Protein AF-A0AAV4EPA2-F1 (afdb_monomer)

Solvent-accessible surface area (backbone atoms only — not comparable to full-atom values): 10113 Å² total; per-residue (Å²): 108,71,68,59,55,58,37,58,16,30,78,87,38,92,60,27,58,61,46,73,61,49,75,61,70,67,67,38,72,78,42,98,56,83,66,56,68,36,67,66,48,47,59,61,39,53,75,66,73,48,62,83,85,72,51,56,73,74,56,75,78,71,67,57,85,70,74,82,49,101,74,83,87,85,62,76,75,69,78,52,52,80,89,82,47,59,69,67,57,57,52,50,57,51,50,53,52,47,61,76,43,64,89,38,29,43,31,42,24,33,51,87,40,39,30,41,36,42,54,85,64,76,89,60,70,49,75,50,71,64,76,90,87,59,54,58,73,54,24,40,54,49,25,54,53,47,51,54,50,49,32,59,74,71,68,55,87,55,68,48,80,46,78,56,132

Structure (mmCIF, N/CA/C/O backbone):
data_AF-A0AAV4EPA2-F1
#
_entry.id   AF-A0AAV4EPA2-F1
#
loop_
_atom_site.group_PDB
_atom_site.id
_atom_site.type_symbol
_atom_site.label_atom_id
_atom_site.label_alt_id
_atom_site.label_comp_id
_atom_site.label_asym_id
_atom_site.label_entity_id
_atom_site.label_seq_id
_atom_site.pdbx_PDB_ins_code
_atom_site.Cartn_x
_atom_site.Cartn_y
_atom_site.Cartn_z
_atom_site.occupancy
_atom_site.B_iso_or_equiv
_atom_site.auth_seq_id
_atom_site.auth_comp_id
_atom_site.auth_asym_id
_atom_site.auth_atom_id
_atom_site.pdbx_PDB_model_num
ATOM 1 N N . MET A 1 1 ? 22.836 -3.496 -19.015 1.00 66.44 1 MET A N 1
ATOM 2 C CA . MET A 1 1 ? 23.025 -4.920 -19.360 1.00 66.44 1 MET A CA 1
ATOM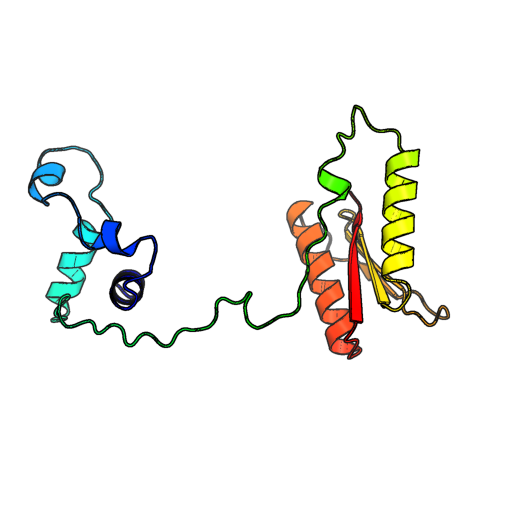 3 C C . MET A 1 1 ? 22.024 -5.846 -18.653 1.00 66.44 1 MET A C 1
ATOM 5 O O . MET A 1 1 ? 21.149 -6.354 -19.337 1.00 66.44 1 MET A O 1
ATOM 9 N N . ASN A 1 2 ? 22.038 -5.983 -17.316 1.00 78.56 2 ASN A N 1
ATOM 10 C CA . ASN A 1 2 ? 21.140 -6.900 -16.567 1.00 78.56 2 ASN A CA 1
ATOM 11 C C . ASN A 1 2 ? 19.644 -6.762 -16.895 1.00 78.56 2 ASN A C 1
ATOM 13 O O . ASN A 1 2 ? 18.937 -7.755 -17.021 1.00 78.56 2 ASN A O 1
ATOM 17 N N . TYR A 1 3 ? 19.159 -5.533 -17.078 1.00 83.50 3 TYR A N 1
ATOM 18 C CA . TYR A 1 3 ? 17.757 -5.289 -17.423 1.00 83.50 3 TYR A CA 1
ATOM 19 C C . TYR A 1 3 ? 17.374 -5.807 -18.821 1.00 83.50 3 TYR A C 1
ATOM 21 O O . TYR A 1 3 ? 16.278 -6.323 -19.005 1.00 83.50 3 TYR A O 1
ATOM 29 N N . TYR A 1 4 ? 18.291 -5.715 -19.794 1.00 84.25 4 TYR A N 1
ATOM 30 C CA . TYR A 1 4 ? 18.088 -6.244 -21.147 1.00 84.25 4 TYR A CA 1
ATOM 31 C C . TYR A 1 4 ? 17.964 -7.770 -21.114 1.00 84.25 4 TYR A C 1
ATOM 33 O O . TYR A 1 4 ? 17.005 -8.314 -21.655 1.00 84.25 4 TYR A O 1
ATOM 41 N N . LEU A 1 5 ? 18.893 -8.436 -20.418 1.00 84.00 5 LEU A N 1
ATOM 42 C CA . LEU A 1 5 ? 18.893 -9.890 -20.248 1.00 84.00 5 LEU A CA 1
ATOM 43 C C . LEU A 1 5 ? 17.612 -10.367 -19.554 1.00 84.00 5 LEU A C 1
ATOM 45 O O . LEU A 1 5 ? 16.963 -11.279 -20.046 1.00 84.00 5 LEU A O 1
ATOM 49 N N . LYS A 1 6 ? 17.190 -9.678 -18.485 1.00 83.38 6 LYS A N 1
ATOM 50 C CA . LYS A 1 6 ? 15.970 -10.002 -17.731 1.00 83.38 6 LYS A CA 1
ATOM 51 C C . LYS A 1 6 ? 14.684 -9.871 -18.550 1.00 83.38 6 LYS A C 1
ATOM 53 O O . LYS A 1 6 ? 13.753 -10.643 -18.354 1.00 83.38 6 LYS A O 1
ATOM 58 N N . ILE A 1 7 ? 14.591 -8.872 -19.430 1.00 83.38 7 ILE A N 1
ATOM 59 C CA . ILE A 1 7 ? 13.431 -8.757 -20.325 1.00 83.38 7 ILE A CA 1
ATOM 60 C C . ILE A 1 7 ? 13.480 -9.857 -21.386 1.00 83.38 7 ILE A C 1
ATOM 62 O O . ILE A 1 7 ? 12.446 -10.441 -21.682 1.00 83.38 7 ILE A O 1
ATOM 66 N N . LYS A 1 8 ? 14.661 -10.157 -21.940 1.00 81.56 8 LYS A N 1
ATOM 67 C CA . LYS A 1 8 ? 14.839 -11.199 -22.961 1.00 81.56 8 LYS A CA 1
ATOM 68 C C . LYS A 1 8 ? 14.612 -12.622 -22.453 1.00 81.56 8 LYS A C 1
ATOM 70 O O . LYS A 1 8 ? 14.191 -13.447 -23.247 1.00 81.56 8 LYS A O 1
ATOM 75 N N . SER A 1 9 ? 14.826 -12.881 -21.169 1.00 80.94 9 SER A N 1
ATOM 76 C CA . SER A 1 9 ? 14.551 -14.172 -20.528 1.00 80.94 9 SER A CA 1
ATOM 77 C C . SER A 1 9 ? 13.079 -14.371 -20.134 1.00 80.94 9 SER A C 1
ATOM 79 O O . SER A 1 9 ? 12.773 -15.311 -19.404 1.00 80.94 9 SER A O 1
ATOM 81 N N . VAL A 1 10 ? 12.190 -13.429 -20.483 1.00 83.12 10 VAL A N 1
ATOM 82 C CA . VAL A 1 10 ? 10.753 -13.488 -20.177 1.00 83.12 10 VAL A CA 1
ATOM 83 C C . VAL A 1 10 ? 9.950 -13.066 -21.409 1.00 83.12 10 VAL A C 1
ATOM 85 O O . VAL A 1 10 ? 9.616 -11.889 -21.570 1.00 83.12 10 VAL A O 1
ATOM 88 N N . SER A 1 11 ? 9.587 -14.021 -22.265 1.00 77.75 11 SER A N 1
ATOM 89 C CA . SER A 1 11 ? 8.790 -13.780 -23.483 1.00 77.75 11 SER A CA 1
ATOM 90 C C . SER A 1 11 ? 7.455 -13.055 -23.252 1.00 77.75 11 SER A C 1
ATOM 92 O O . SER A 1 11 ? 7.051 -12.234 -24.073 1.00 77.75 11 SER A O 1
ATOM 94 N N . ASN A 1 12 ? 6.793 -13.276 -22.109 1.00 78.31 12 ASN A N 1
ATOM 95 C CA . ASN A 1 12 ? 5.545 -12.590 -21.733 1.00 78.31 12 ASN A CA 1
ATOM 96 C C . ASN A 1 12 ? 5.759 -11.189 -21.115 1.00 78.31 12 ASN A C 1
ATOM 98 O O . ASN A 1 12 ? 4.831 -10.577 -20.584 1.00 78.31 12 ASN A O 1
ATOM 102 N N . ASN A 1 13 ? 6.984 -10.660 -21.108 1.00 79.31 13 ASN A N 1
ATOM 103 C CA . ASN A 1 13 ? 7.216 -9.308 -20.618 1.00 79.31 13 ASN A CA 1
ATOM 104 C C . ASN A 1 13 ? 6.572 -8.289 -21.585 1.00 79.31 13 ASN A C 1
ATOM 106 O O . ASN A 1 13 ? 6.861 -8.337 -22.782 1.00 79.31 13 ASN A O 1
ATOM 110 N N . PRO A 1 14 ? 5.778 -7.310 -21.108 1.00 80.81 14 PRO A N 1
ATOM 111 C CA . PRO A 1 14 ? 5.169 -6.291 -21.972 1.00 80.81 14 PRO A CA 1
ATOM 112 C C . PRO A 1 14 ? 6.177 -5.508 -22.830 1.00 80.81 14 PRO A C 1
ATOM 114 O O . PRO A 1 14 ? 5.841 -5.012 -23.902 1.00 80.81 14 PRO A O 1
ATOM 117 N N . CYS A 1 15 ? 7.429 -5.412 -22.377 1.00 79.56 15 CYS A N 1
ATOM 118 C CA . CYS A 1 15 ? 8.521 -4.733 -23.068 1.00 79.56 15 CYS A CA 1
ATOM 119 C C . CYS A 1 15 ? 9.374 -5.670 -23.946 1.00 79.56 15 CYS A C 1
ATOM 121 O O . CYS A 1 15 ? 10.336 -5.199 -24.559 1.00 79.56 15 CYS A O 1
ATOM 123 N N . TYR A 1 16 ? 9.056 -6.971 -24.027 1.00 82.44 16 TYR A N 1
ATOM 124 C CA . TYR A 1 16 ? 9.822 -7.961 -24.796 1.00 82.44 16 TYR A CA 1
ATOM 125 C C . TYR A 1 16 ? 9.930 -7.571 -26.273 1.00 82.44 16 TYR A C 1
ATOM 127 O O . TYR A 1 16 ? 11.027 -7.513 -26.839 1.00 82.44 16 TYR A O 1
ATOM 135 N N . ASN A 1 17 ? 8.796 -7.229 -26.888 1.00 78.19 17 ASN A N 1
ATOM 136 C CA . ASN A 1 17 ? 8.737 -6.838 -28.295 1.00 78.19 17 ASN A CA 1
ATOM 137 C C . ASN A 1 17 ? 9.454 -5.514 -28.555 1.00 78.19 17 ASN A C 1
ATOM 139 O O . ASN A 1 17 ? 10.115 -5.376 -29.574 1.00 78.19 17 ASN A O 1
ATOM 143 N N . THR A 1 18 ? 9.420 -4.572 -27.614 1.00 74.69 18 THR A N 1
ATOM 144 C CA . THR A 1 18 ? 10.090 -3.269 -27.747 1.00 74.69 18 THR A CA 1
ATOM 145 C C . THR A 1 18 ? 11.613 -3.396 -27.833 1.00 74.69 18 THR A C 1
ATOM 147 O O . THR A 1 18 ? 12.276 -2.590 -28.481 1.00 74.69 18 THR A O 1
ATOM 150 N N . ILE A 1 19 ? 12.185 -4.408 -27.176 1.00 78.50 19 ILE A N 1
ATOM 151 C CA . ILE A 1 19 ? 13.627 -4.683 -27.210 1.00 78.50 19 ILE A CA 1
ATOM 152 C C . ILE A 1 19 ? 13.991 -5.614 -28.373 1.00 78.50 19 ILE A C 1
ATOM 154 O O . ILE A 1 19 ? 15.073 -5.489 -28.946 1.00 78.50 19 ILE A O 1
ATOM 158 N N . SER A 1 20 ? 13.098 -6.542 -28.722 1.00 70.75 20 SER A N 1
ATOM 159 C CA . SER A 1 20 ? 13.298 -7.521 -29.799 1.00 70.75 20 SER A CA 1
ATOM 160 C C . SER A 1 20 ? 13.099 -6.929 -31.193 1.00 70.75 20 SER A C 1
ATOM 162 O O . SER A 1 20 ? 13.802 -7.305 -32.124 1.00 70.75 20 SER A O 1
ATOM 164 N N . TYR A 1 21 ? 12.169 -5.987 -31.318 1.00 66.56 21 TYR A N 1
ATOM 165 C CA . TYR A 1 21 ? 11.799 -5.290 -32.542 1.00 66.56 21 TYR A CA 1
ATOM 166 C C . TYR A 1 21 ? 12.229 -3.826 -32.431 1.00 66.56 21 TYR A C 1
ATOM 168 O O . TYR A 1 21 ? 11.420 -2.899 -32.417 1.00 66.56 21 TYR A O 1
ATOM 176 N N . ALA A 1 22 ? 13.532 -3.600 -32.274 1.00 62.97 22 ALA A N 1
ATOM 177 C CA . ALA A 1 22 ? 14.060 -2.253 -32.411 1.00 62.97 22 ALA A CA 1
ATOM 178 C C . ALA A 1 22 ? 14.108 -1.897 -33.912 1.00 62.97 22 ALA A C 1
ATOM 180 O O . ALA A 1 22 ? 14.616 -2.706 -34.695 1.00 62.97 22 ALA A O 1
ATOM 181 N N . PRO A 1 23 ? 13.621 -0.713 -34.337 1.00 61.72 23 PRO A N 1
ATOM 182 C CA . PRO A 1 23 ? 13.814 -0.237 -35.704 1.00 61.72 23 PRO A CA 1
ATOM 183 C C . PRO A 1 23 ? 15.301 -0.256 -36.061 1.00 61.72 23 PRO A C 1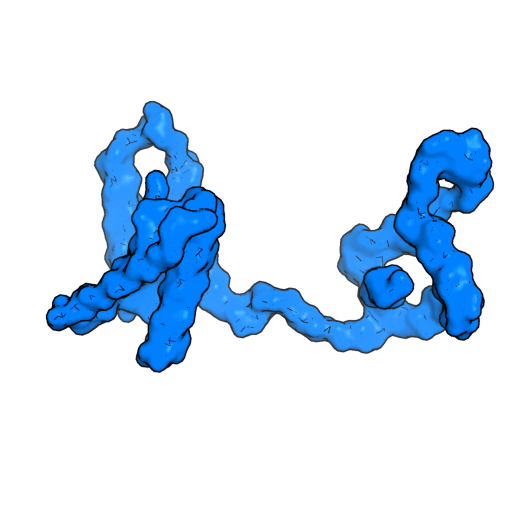
ATOM 185 O O . PRO A 1 23 ? 16.155 -0.107 -35.177 1.00 61.72 23 PRO A O 1
ATOM 188 N N . SER A 1 24 ? 15.612 -0.455 -37.346 1.00 62.72 24 SER A N 1
ATOM 189 C CA . SER A 1 24 ? 16.995 -0.619 -37.793 1.00 62.72 24 SER A CA 1
ATOM 190 C C . SER A 1 24 ? 17.867 0.519 -37.259 1.00 62.72 24 SER A C 1
ATOM 192 O O . SER A 1 24 ? 17.487 1.692 -37.266 1.00 62.72 24 SER A O 1
ATOM 194 N N . ARG A 1 25 ? 19.058 0.164 -36.762 1.00 64.06 25 ARG A N 1
ATOM 195 C CA . ARG A 1 25 ? 20.043 1.113 -36.211 1.00 64.06 25 ARG A CA 1
ATOM 196 C C . ARG A 1 25 ? 20.316 2.275 -37.176 1.00 64.06 25 ARG A C 1
ATOM 198 O O . ARG A 1 25 ? 20.590 3.389 -36.745 1.00 64.06 25 ARG A O 1
ATOM 205 N N . GLU A 1 26 ? 20.172 2.008 -38.468 1.00 67.75 26 GLU A N 1
ATOM 206 C CA . GLU A 1 26 ? 20.294 2.946 -39.579 1.00 67.75 26 GLU A CA 1
ATOM 207 C C . GLU A 1 26 ? 19.265 4.087 -39.551 1.00 67.75 26 GLU A C 1
ATOM 209 O O . GLU A 1 26 ? 19.618 5.218 -39.881 1.00 67.75 26 GLU A O 1
ATOM 214 N N . LEU A 1 27 ? 18.025 3.830 -39.114 1.00 70.25 27 LEU A N 1
ATOM 215 C CA . LEU A 1 27 ? 16.979 4.858 -39.014 1.00 70.25 27 LEU A CA 1
ATOM 216 C C . LEU A 1 27 ? 17.332 5.914 -37.965 1.00 70.25 27 LEU A C 1
ATOM 218 O O . LEU A 1 27 ? 17.143 7.106 -38.193 1.00 70.25 27 LEU A O 1
ATOM 222 N N . PHE A 1 28 ? 17.902 5.482 -36.840 1.00 73.81 28 PHE A N 1
ATOM 223 C CA . PHE A 1 28 ? 18.320 6.391 -35.774 1.00 73.81 28 PHE A CA 1
ATOM 224 C C . PHE A 1 28 ? 19.706 6.992 -36.004 1.00 73.81 28 PHE A C 1
ATOM 226 O O . PHE A 1 28 ? 19.973 8.072 -35.495 1.00 73.81 28 PHE A O 1
ATOM 233 N N . ALA A 1 29 ? 20.564 6.362 -36.813 1.00 68.88 29 ALA A N 1
ATOM 234 C CA . ALA A 1 29 ? 21.873 6.913 -37.169 1.00 68.88 29 ALA A CA 1
ATOM 235 C C . ALA A 1 29 ? 21.781 8.221 -37.978 1.00 68.88 29 ALA A C 1
ATOM 237 O O . ALA A 1 29 ? 22.720 9.010 -37.978 1.00 68.88 29 ALA A O 1
ATOM 238 N N . ARG A 1 30 ? 20.657 8.446 -38.673 1.00 69.31 30 ARG A N 1
ATOM 239 C CA . ARG A 1 30 ? 20.410 9.631 -39.513 1.00 69.31 30 ARG A CA 1
ATOM 240 C C . ARG A 1 30 ? 19.544 10.695 -38.838 1.00 69.31 30 ARG A C 1
ATOM 242 O O . ARG A 1 30 ? 19.269 11.725 -39.444 1.00 69.31 30 ARG A O 1
ATOM 249 N N . SER A 1 31 ? 19.085 10.442 -37.614 1.00 70.88 31 SER A N 1
ATOM 250 C CA . SER A 1 31 ? 18.192 11.338 -36.882 1.00 70.88 31 SER A CA 1
ATOM 251 C C . SER A 1 31 ? 18.884 11.869 -35.631 1.00 70.88 31 SER A C 1
ATOM 253 O O . SER A 1 31 ? 19.634 11.142 -34.990 1.00 70.88 31 SER A O 1
ATOM 255 N N . ASN A 1 32 ? 18.542 13.083 -35.205 1.00 76.25 32 ASN A N 1
ATOM 256 C CA . ASN A 1 32 ? 18.939 13.589 -33.885 1.00 76.25 32 ASN A CA 1
ATOM 257 C C . ASN A 1 32 ? 18.153 12.927 -32.729 1.00 76.25 32 ASN A C 1
ATOM 259 O O . ASN A 1 32 ? 18.255 13.365 -31.584 1.00 76.25 32 ASN A O 1
ATOM 263 N N . ALA A 1 33 ? 17.329 11.908 -33.006 1.00 77.62 33 ALA A N 1
ATOM 264 C CA . ALA A 1 33 ? 16.541 11.217 -31.997 1.00 77.62 33 ALA A CA 1
ATOM 265 C C . ALA A 1 33 ? 17.383 10.176 -31.252 1.00 77.62 33 ALA A C 1
ATOM 267 O O . ALA A 1 33 ? 18.185 9.445 -31.836 1.00 77.62 33 ALA A O 1
ATOM 268 N N . VAL A 1 34 ? 17.160 10.080 -29.942 1.00 79.44 34 VAL A N 1
ATOM 269 C CA . VAL A 1 34 ? 17.841 9.104 -29.089 1.00 79.44 34 VAL A CA 1
ATOM 270 C C . VAL A 1 34 ? 17.425 7.686 -29.504 1.00 79.44 34 VAL A C 1
ATOM 272 O O . VAL A 1 34 ? 16.227 7.389 -29.502 1.00 79.44 34 VAL A O 1
ATOM 275 N N . PRO A 1 35 ? 18.377 6.781 -29.813 1.00 79.94 35 PRO A N 1
ATOM 276 C CA . PRO A 1 35 ? 18.032 5.425 -30.203 1.00 79.94 35 PRO A CA 1
ATOM 277 C C . PRO A 1 35 ? 17.320 4.654 -29.075 1.00 79.94 35 PRO A C 1
ATOM 279 O O . PRO A 1 35 ? 17.611 4.863 -27.885 1.00 79.94 35 PRO A O 1
ATOM 282 N N . PRO A 1 36 ? 16.439 3.702 -29.426 1.00 83.12 36 PRO A N 1
ATOM 283 C CA . PRO A 1 36 ? 15.755 2.845 -28.469 1.00 83.12 36 PRO A CA 1
ATOM 284 C C . PRO A 1 36 ? 16.726 2.103 -27.552 1.00 83.12 36 PRO A C 1
ATOM 286 O O . PRO A 1 36 ? 17.867 1.805 -27.914 1.00 83.12 36 PRO A O 1
ATOM 289 N N . PHE A 1 37 ? 16.253 1.767 -26.351 1.00 84.88 37 PHE A N 1
ATOM 290 C CA . PHE A 1 37 ? 17.048 1.073 -25.336 1.00 84.88 37 PHE A CA 1
ATOM 291 C C . PHE A 1 37 ? 17.704 -0.213 -25.870 1.00 84.88 37 PHE A C 1
ATOM 293 O O . PHE A 1 37 ? 18.906 -0.398 -25.690 1.00 84.88 37 PHE A O 1
ATOM 300 N N . GLY A 1 38 ? 16.952 -1.049 -26.599 1.00 82.69 38 GLY A N 1
ATOM 301 C CA . GLY A 1 38 ? 17.479 -2.281 -27.196 1.00 82.69 38 GLY A CA 1
ATOM 302 C C . GLY A 1 38 ? 18.661 -2.033 -28.139 1.00 82.69 38 GLY A C 1
ATOM 303 O O . GLY A 1 38 ? 19.681 -2.705 -28.027 1.00 82.69 38 GLY A O 1
ATOM 304 N N . THR A 1 39 ? 18.574 -1.011 -28.997 1.00 82.31 39 THR A N 1
ATOM 305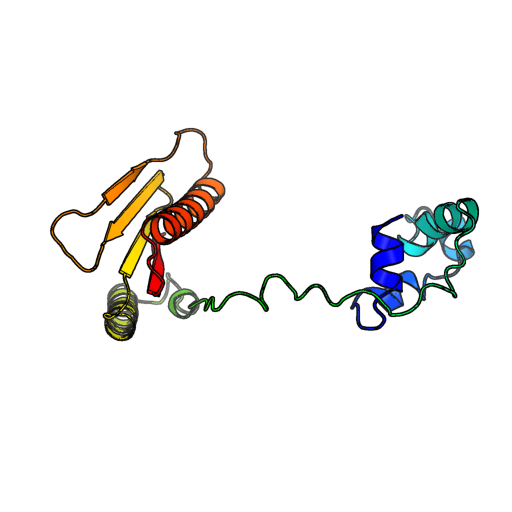 C CA . THR A 1 39 ? 19.640 -0.627 -29.938 1.00 82.31 39 THR A CA 1
ATOM 306 C C . THR A 1 39 ? 20.898 -0.134 -29.226 1.00 82.31 39 THR A C 1
ATOM 308 O O . THR A 1 39 ? 22.003 -0.380 -29.703 1.00 82.31 39 THR A O 1
ATOM 311 N N . ARG A 1 40 ? 20.744 0.564 -28.093 1.00 84.94 40 ARG A N 1
ATOM 312 C CA . ARG A 1 40 ? 21.873 1.091 -27.311 1.00 84.94 40 ARG A CA 1
ATOM 313 C C . ARG A 1 40 ? 22.594 0.015 -26.510 1.00 84.94 40 ARG A C 1
ATOM 315 O O . ARG A 1 40 ? 23.802 0.102 -26.374 1.00 84.94 40 ARG A O 1
ATOM 322 N N . THR A 1 41 ? 21.872 -0.973 -25.983 1.00 85.38 41 THR A N 1
ATOM 323 C CA . THR A 1 41 ? 22.449 -2.020 -25.120 1.00 85.38 41 THR A CA 1
ATOM 324 C C . THR A 1 41 ? 22.952 -3.237 -25.898 1.00 85.38 41 THR A C 1
ATOM 326 O O . THR A 1 41 ? 23.802 -3.961 -25.395 1.00 85.38 41 THR A O 1
ATOM 329 N N . LEU A 1 42 ? 22.474 -3.467 -27.126 1.00 82.94 42 LEU A N 1
ATOM 330 C CA . LEU A 1 42 ? 22.908 -4.601 -27.948 1.00 82.94 42 LEU A CA 1
ATOM 331 C C . LEU A 1 42 ? 24.434 -4.655 -28.189 1.00 82.94 42 LEU A C 1
ATOM 333 O O . LEU A 1 42 ? 24.986 -5.743 -28.053 1.00 82.94 42 LEU A O 1
ATOM 337 N N . PRO A 1 43 ? 25.144 -3.546 -28.489 1.00 84.88 43 PRO A N 1
ATOM 338 C CA . PRO A 1 43 ? 26.600 -3.572 -28.632 1.00 84.88 43 PRO A CA 1
ATOM 339 C C . PRO A 1 43 ? 27.312 -4.051 -27.367 1.00 84.88 43 PRO A C 1
ATOM 341 O O . PRO A 1 43 ? 28.223 -4.859 -27.465 1.00 84.88 43 PRO A O 1
ATOM 344 N N . ASP A 1 44 ? 26.866 -3.615 -26.187 1.00 86.75 44 ASP A N 1
ATOM 345 C CA . ASP A 1 44 ? 27.462 -4.030 -24.911 1.00 86.75 44 ASP A CA 1
ATOM 346 C C . ASP A 1 44 ? 27.257 -5.529 -24.646 1.00 86.75 44 ASP A C 1
ATOM 348 O O . ASP A 1 44 ? 28.133 -6.186 -24.097 1.00 86.75 44 ASP A O 1
ATOM 352 N N . ILE A 1 45 ? 26.108 -6.077 -25.061 1.00 84.81 45 ILE A N 1
ATOM 353 C CA . ILE A 1 45 ? 25.787 -7.509 -24.950 1.00 84.81 45 ILE A CA 1
ATOM 354 C C . ILE A 1 45 ? 26.682 -8.336 -25.880 1.00 84.81 45 ILE A C 1
ATOM 356 O O . ILE A 1 45 ? 27.244 -9.339 -25.451 1.00 84.81 45 ILE A O 1
ATOM 360 N N . LEU A 1 46 ? 26.854 -7.885 -27.127 1.00 83.69 46 LEU A N 1
ATOM 361 C CA . LEU A 1 46 ? 27.729 -8.538 -28.104 1.00 83.69 46 LEU A CA 1
ATOM 362 C C . LEU A 1 46 ? 29.208 -8.439 -27.702 1.00 83.69 46 LEU A C 1
ATOM 364 O O . LEU A 1 46 ? 29.940 -9.411 -27.832 1.00 83.69 46 LEU A O 1
ATOM 368 N N . ASN A 1 47 ? 29.640 -7.295 -27.164 1.00 87.38 47 ASN A N 1
ATOM 369 C CA . ASN A 1 47 ? 30.999 -7.104 -26.645 1.00 87.38 47 ASN A CA 1
ATOM 370 C C . ASN A 1 47 ? 31.295 -7.994 -25.430 1.00 87.38 47 ASN A C 1
ATOM 372 O O . ASN A 1 47 ? 32.456 -8.279 -25.152 1.00 87.38 47 ASN A O 1
ATOM 376 N N . ALA A 1 48 ? 30.259 -8.415 -24.703 1.00 85.44 48 ALA A N 1
ATOM 377 C CA . ALA A 1 48 ? 30.364 -9.360 -23.600 1.00 85.44 48 ALA A CA 1
ATOM 378 C C . ALA A 1 48 ? 30.279 -10.834 -24.046 1.00 85.44 48 ALA A C 1
ATOM 380 O O . ALA A 1 48 ? 30.189 -11.707 -23.187 1.00 85.44 48 ALA A O 1
ATOM 381 N N . ASP A 1 49 ? 30.288 -11.101 -25.358 1.00 83.88 49 ASP A N 1
ATOM 382 C CA . ASP A 1 49 ? 30.202 -12.437 -25.966 1.00 83.88 49 ASP A CA 1
ATOM 383 C C . ASP A 1 49 ? 28.948 -13.230 -25.548 1.00 83.88 49 ASP A C 1
ATOM 385 O O . ASP A 1 49 ? 28.945 -14.454 -25.430 1.00 83.88 49 ASP A O 1
ATOM 389 N N . ILE A 1 50 ? 27.846 -12.515 -25.294 1.00 81.56 50 ILE A N 1
ATOM 390 C CA . ILE A 1 50 ? 26.552 -13.117 -24.969 1.00 81.56 50 ILE A CA 1
ATOM 391 C C . ILE A 1 50 ? 25.711 -13.172 -26.238 1.00 81.56 50 ILE A C 1
ATOM 393 O O . ILE A 1 50 ? 25.349 -12.128 -26.783 1.00 81.56 50 ILE A O 1
ATOM 397 N N . ASP A 1 51 ? 25.329 -14.377 -26.667 1.00 81.31 51 ASP A N 1
ATOM 398 C CA . ASP A 1 51 ? 24.367 -14.546 -27.755 1.00 81.31 51 ASP A CA 1
ATOM 399 C C . ASP A 1 51 ? 22.952 -14.150 -27.284 1.00 81.31 51 ASP A C 1
ATOM 401 O O . ASP A 1 51 ? 22.350 -14.856 -26.468 1.00 81.31 51 ASP A O 1
ATOM 405 N N . PRO A 1 52 ? 22.358 -13.060 -27.813 1.00 74.00 52 PRO A N 1
ATOM 406 C CA . PRO A 1 52 ? 21.009 -12.641 -27.441 1.00 74.00 52 PRO A CA 1
ATOM 407 C C . PRO A 1 52 ? 19.925 -13.653 -27.838 1.00 74.00 52 PRO A C 1
ATOM 409 O O . PRO A 1 52 ? 18.800 -13.546 -27.350 1.00 74.00 52 PRO A O 1
ATOM 412 N N . LYS A 1 53 ? 20.226 -14.584 -28.758 1.00 73.94 53 LYS A N 1
ATOM 413 C CA . LYS A 1 53 ? 19.310 -15.646 -29.206 1.00 73.94 53 LYS A CA 1
ATOM 414 C C . LYS A 1 53 ? 19.329 -16.867 -28.289 1.00 73.94 53 LYS A C 1
ATOM 416 O O . LYS A 1 53 ? 18.353 -17.607 -28.277 1.00 73.94 53 LYS A O 1
ATOM 421 N N . GLY A 1 54 ? 20.412 -17.061 -27.536 1.00 70.12 54 GLY A N 1
ATOM 422 C CA . GLY A 1 54 ? 20.587 -18.168 -26.593 1.00 70.12 54 GLY A CA 1
ATOM 423 C C . GLY A 1 54 ? 20.057 -17.882 -25.186 1.00 70.12 54 GLY A C 1
ATOM 424 O O . GLY A 1 54 ? 20.237 -18.703 -24.291 1.00 70.12 54 GLY A O 1
ATOM 425 N N . ILE A 1 55 ? 19.431 -16.720 -24.966 1.00 72.75 55 ILE A N 1
ATOM 426 C CA . ILE A 1 55 ? 18.796 -16.381 -23.689 1.00 72.75 55 ILE A CA 1
ATOM 427 C C . ILE A 1 55 ? 17.506 -17.201 -23.582 1.00 72.75 55 ILE A C 1
ATOM 429 O O . ILE A 1 55 ? 16.486 -16.833 -24.161 1.00 72.75 55 ILE A O 1
ATOM 433 N N . ASP A 1 56 ? 17.588 -18.330 -22.880 1.00 64.88 56 ASP A N 1
ATOM 434 C CA . ASP A 1 56 ? 16.454 -19.220 -22.628 1.00 64.88 56 ASP A CA 1
ATOM 435 C C . ASP A 1 56 ? 15.414 -18.545 -21.709 1.00 64.88 56 ASP A C 1
ATOM 437 O O . ASP A 1 56 ? 15.748 -17.717 -20.853 1.00 64.88 56 ASP A O 1
ATOM 441 N N . ASP A 1 57 ? 14.149 -18.937 -21.852 1.00 62.91 57 ASP A N 1
ATOM 442 C CA . ASP A 1 57 ? 12.981 -18.458 -21.090 1.00 62.91 57 ASP A CA 1
ATOM 443 C C . ASP A 1 57 ? 12.957 -19.049 -19.654 1.00 62.91 57 ASP A C 1
ATOM 445 O O . ASP A 1 57 ? 11.910 -19.267 -19.045 1.00 62.91 57 ASP A O 1
ATOM 449 N N . GLN A 1 58 ? 14.137 -19.327 -19.093 1.00 57.88 58 GLN A N 1
ATOM 450 C CA . GLN A 1 58 ? 14.352 -19.994 -17.801 1.00 57.88 58 GLN A CA 1
ATOM 451 C C . GLN A 1 58 ? 14.367 -19.012 -16.634 1.00 57.88 58 GLN A C 1
ATOM 453 O O . GLN A 1 58 ? 14.824 -19.360 -15.545 1.00 57.88 58 GLN A O 1
ATOM 458 N N . CYS A 1 59 ? 13.930 -17.764 -16.830 1.00 55.62 59 CYS A N 1
ATOM 459 C CA . CYS A 1 59 ? 13.841 -16.856 -15.701 1.00 55.62 59 CYS A CA 1
ATOM 460 C C . CYS A 1 59 ? 12.864 -17.469 -14.701 1.00 55.62 59 CYS A C 1
ATOM 462 O O . CYS A 1 59 ? 11.664 -17.560 -14.981 1.00 55.62 59 CYS A O 1
ATOM 464 N N . GLU A 1 60 ? 13.384 -17.876 -13.537 1.00 55.75 60 GLU A N 1
ATOM 465 C CA . GLU A 1 60 ? 12.558 -18.183 -12.382 1.00 55.75 60 GLU A CA 1
ATOM 466 C C . GLU A 1 60 ? 11.529 -17.064 -12.289 1.00 55.75 60 GLU A C 1
ATOM 468 O O . GLU A 1 60 ? 11.871 -15.872 -12.258 1.00 55.75 60 GLU A O 1
A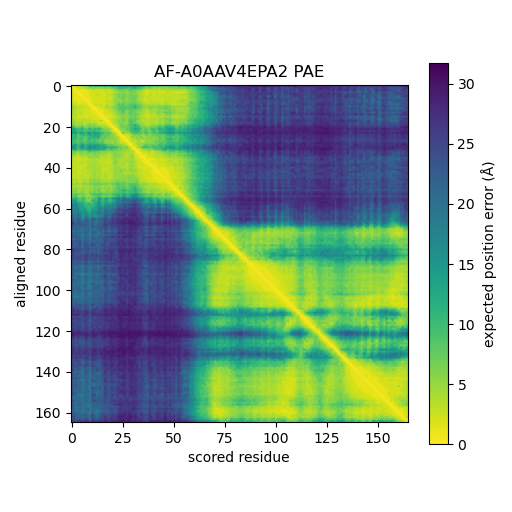TOM 473 N N . LYS A 1 61 ? 10.253 -17.447 -12.353 1.00 56.16 61 LYS A N 1
ATOM 474 C CA . LYS A 1 61 ? 9.155 -16.534 -12.092 1.00 56.16 61 LYS A CA 1
ATOM 475 C C . LYS A 1 61 ? 9.303 -16.148 -10.630 1.00 56.16 61 LYS A C 1
ATOM 477 O O . LYS A 1 61 ? 8.732 -16.803 -9.770 1.00 56.16 61 LYS A O 1
ATOM 482 N N . ILE A 1 62 ? 10.112 -15.130 -10.344 1.00 57.38 62 ILE A N 1
ATOM 483 C CA . ILE A 1 62 ? 10.042 -14.435 -9.068 1.00 57.38 62 ILE A CA 1
ATOM 484 C C . ILE A 1 62 ? 8.602 -13.932 -9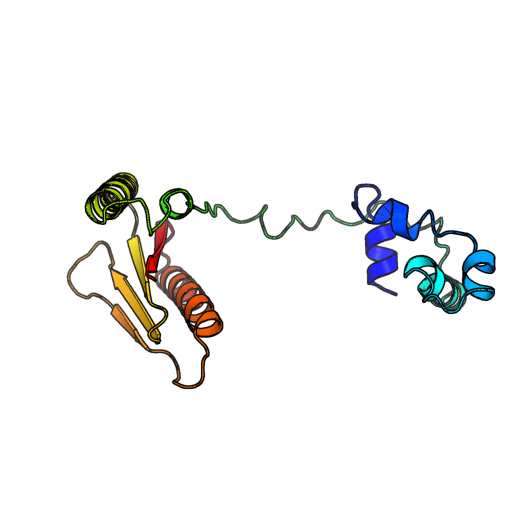.046 1.00 57.38 62 ILE A C 1
ATOM 486 O O . ILE A 1 62 ? 8.266 -13.112 -9.915 1.00 57.38 62 ILE A O 1
ATOM 490 N N . PRO A 1 63 ? 7.745 -14.462 -8.156 1.00 53.56 63 PRO A N 1
ATOM 491 C CA . PRO A 1 63 ? 6.375 -14.002 -8.063 1.00 53.56 63 PRO A CA 1
ATOM 492 C C . PRO A 1 63 ? 6.432 -12.487 -7.952 1.00 53.56 63 PRO A C 1
ATOM 494 O O . PRO A 1 63 ? 7.302 -11.939 -7.259 1.00 53.56 63 PRO A O 1
ATOM 497 N N . ALA A 1 64 ? 5.567 -11.775 -8.674 1.00 53.41 64 ALA A N 1
ATOM 498 C CA . ALA A 1 64 ? 5.481 -10.340 -8.449 1.00 53.41 64 ALA A CA 1
ATOM 499 C C . ALA A 1 64 ? 5.296 -10.129 -6.932 1.00 53.41 64 ALA A C 1
ATOM 501 O O . ALA A 1 64 ? 4.571 -10.911 -6.324 1.00 53.41 64 ALA A O 1
ATOM 502 N N . PRO A 1 65 ? 5.866 -9.092 -6.291 1.00 55.62 65 PRO A N 1
ATOM 503 C CA . PRO A 1 65 ? 5.719 -8.879 -4.841 1.00 55.62 65 PRO A CA 1
ATOM 504 C C . PRO A 1 65 ? 4.259 -8.878 -4.337 1.00 55.62 65 PRO A C 1
ATOM 506 O O . PRO A 1 65 ? 3.997 -8.978 -3.144 1.00 55.62 65 PRO A O 1
ATOM 509 N N . ARG A 1 66 ? 3.297 -8.749 -5.261 1.00 48.75 66 ARG A N 1
ATOM 510 C CA . ARG A 1 66 ? 1.852 -8.860 -5.039 1.00 48.75 66 ARG A CA 1
ATOM 511 C C . ARG A 1 66 ? 1.345 -10.293 -4.840 1.00 48.75 66 ARG A C 1
ATOM 513 O O . ARG A 1 66 ? 0.309 -10.457 -4.213 1.00 48.75 66 ARG A O 1
ATOM 520 N N . GLU A 1 67 ? 2.019 -11.302 -5.377 1.00 50.06 67 GLU A N 1
ATOM 521 C CA . GLU A 1 67 ? 1.570 -12.701 -5.363 1.00 50.06 67 GLU A CA 1
ATOM 522 C C . GLU A 1 67 ? 1.830 -13.392 -4.016 1.00 50.06 67 GLU A C 1
ATOM 524 O O . GLU A 1 67 ? 1.179 -14.384 -3.705 1.00 50.06 67 GLU A O 1
ATOM 529 N N . GLU A 1 68 ? 2.714 -12.848 -3.174 1.00 53.88 68 GLU A N 1
ATOM 530 C CA . GLU A 1 68 ? 3.041 -13.442 -1.871 1.00 53.88 68 GLU A CA 1
ATOM 531 C C . GLU A 1 68 ? 2.201 -12.912 -0.700 1.00 53.88 68 GLU A C 1
ATOM 533 O O . GLU A 1 68 ? 2.297 -13.450 0.406 1.00 53.88 68 GLU A O 1
ATOM 538 N N . HIS A 1 69 ? 1.432 -11.829 -0.856 1.00 58.69 69 HIS A N 1
ATOM 539 C CA . HIS A 1 69 ? 0.819 -11.143 0.289 1.00 58.69 69 HIS A CA 1
ATOM 540 C C . HIS A 1 69 ? -0.694 -10.966 0.110 1.00 58.69 69 HIS A C 1
ATOM 542 O O . HIS A 1 69 ? -1.150 -10.329 -0.835 1.00 58.69 69 HIS A O 1
ATOM 548 N N . ASN A 1 70 ? -1.476 -11.466 1.078 1.00 69.31 70 ASN A N 1
ATOM 549 C CA . ASN A 1 70 ? -2.929 -11.262 1.184 1.00 69.31 70 ASN A CA 1
ATOM 550 C C . ASN A 1 70 ? -3.259 -9.807 1.574 1.00 69.31 70 ASN A C 1
ATOM 552 O O . ASN A 1 70 ? -3.762 -9.541 2.666 1.00 69.31 70 ASN A O 1
ATOM 556 N N . ILE A 1 71 ? -2.935 -8.851 0.704 1.00 75.31 71 ILE A N 1
ATOM 557 C CA . ILE A 1 71 ? -3.210 -7.424 0.890 1.00 75.31 71 ILE A CA 1
ATOM 558 C C . ILE A 1 71 ? -4.369 -7.047 -0.031 1.00 75.31 71 ILE A C 1
ATOM 560 O O . ILE A 1 71 ? -4.314 -7.258 -1.239 1.00 75.31 71 ILE A O 1
ATOM 564 N N . SER A 1 72 ? -5.429 -6.481 0.541 1.00 81.88 72 SER A N 1
ATOM 565 C CA . SER A 1 72 ? -6.568 -5.942 -0.206 1.00 81.88 72 SER A CA 1
ATOM 566 C C . SER A 1 72 ? -6.633 -4.433 -0.019 1.00 81.88 72 SER A C 1
ATOM 568 O O . SER A 1 72 ? -6.624 -3.952 1.112 1.00 81.88 72 SER A O 1
ATOM 570 N N . PHE A 1 73 ? -6.718 -3.693 -1.123 1.00 81.62 73 PHE A N 1
ATOM 571 C CA . PHE A 1 73 ? -6.889 -2.242 -1.111 1.00 81.62 73 PHE A CA 1
ATOM 572 C C . PHE A 1 73 ? -8.368 -1.898 -1.289 1.00 81.62 73 PHE A C 1
ATOM 574 O O . PHE A 1 73 ? -8.991 -2.327 -2.259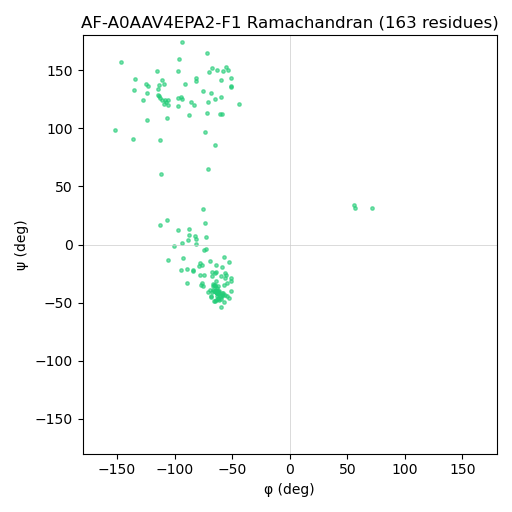 1.00 81.62 73 PHE A O 1
ATOM 581 N N . TYR A 1 74 ? -8.921 -1.109 -0.368 1.00 81.75 74 TYR A N 1
ATOM 582 C CA . TYR A 1 74 ? -10.291 -0.604 -0.449 1.00 81.75 74 TYR A CA 1
ATOM 583 C C . TYR A 1 74 ? -10.259 0.881 -0.800 1.00 81.75 74 TYR A C 1
ATOM 585 O O . TYR A 1 74 ? -9.855 1.707 0.010 1.00 81.75 74 TYR A O 1
ATOM 593 N N . LEU A 1 75 ? -10.671 1.204 -2.027 1.00 80.44 75 LEU A N 1
ATOM 594 C CA . LEU A 1 75 ? -10.673 2.568 -2.571 1.00 80.44 75 LEU A CA 1
ATOM 595 C C . LEU A 1 75 ? -12.099 3.096 -2.808 1.00 80.44 75 LEU A C 1
ATOM 597 O O . LEU A 1 75 ? -12.282 4.072 -3.529 1.00 80.44 75 LEU A O 1
ATOM 601 N N . SER A 1 76 ? -13.117 2.466 -2.209 1.00 77.25 76 SER A N 1
ATOM 602 C CA . SER A 1 76 ? -14.533 2.839 -2.381 1.00 77.25 76 SER A CA 1
ATOM 603 C C . SER A 1 76 ? -14.833 4.276 -1.951 1.00 77.25 76 SER A C 1
ATOM 605 O O . SER A 1 76 ? -15.732 4.905 -2.492 1.00 77.25 76 SER A O 1
ATOM 607 N N . LEU A 1 77 ? -14.058 4.830 -1.018 1.00 76.12 77 LEU A N 1
ATOM 608 C CA . LEU A 1 77 ? -14.221 6.216 -0.579 1.00 76.12 77 LEU A CA 1
ATOM 609 C C . LEU A 1 77 ? -13.674 7.239 -1.594 1.00 76.12 77 LEU A C 1
ATOM 611 O O . LEU A 1 77 ? -14.059 8.401 -1.543 1.00 76.12 77 LEU A O 1
ATOM 615 N N . ILE A 1 78 ? -12.824 6.822 -2.541 1.00 77.19 78 ILE A N 1
ATOM 616 C CA . ILE A 1 78 ? -12.237 7.713 -3.561 1.00 77.19 78 ILE A CA 1
ATOM 617 C C . ILE A 1 78 ? -13.239 8.025 -4.680 1.00 77.19 78 ILE A C 1
ATOM 619 O O . ILE A 1 78 ? -13.154 9.078 -5.305 1.00 77.19 78 ILE A O 1
ATOM 623 N N . SER A 1 79 ? -14.214 7.145 -4.935 1.00 76.25 79 SER A N 1
ATOM 624 C CA . SER A 1 79 ? -15.232 7.385 -5.968 1.00 76.25 79 SER A CA 1
ATOM 625 C C . SER A 1 79 ? -16.208 8.513 -5.626 1.00 76.25 79 SER A C 1
ATOM 627 O O . SER A 1 79 ? -16.915 8.991 -6.511 1.00 76.25 79 SER A O 1
ATOM 629 N N . PHE A 1 80 ? -16.245 8.956 -4.369 1.00 78.69 80 PHE A N 1
ATOM 630 C CA . PHE A 1 80 ? -17.060 10.085 -3.947 1.00 78.69 80 PHE A CA 1
ATOM 631 C C . PHE A 1 80 ? -16.306 11.396 -4.177 1.00 78.69 80 PHE A C 1
ATOM 633 O O . PHE A 1 80 ? -15.217 11.616 -3.644 1.00 78.69 80 PHE A O 1
ATOM 640 N N . LYS A 1 81 ? -16.898 12.304 -4.955 1.00 76.38 81 LYS A N 1
ATOM 641 C CA . LYS A 1 81 ? -16.364 13.660 -5.111 1.00 76.38 81 LYS A CA 1
ATOM 642 C C . LYS A 1 81 ? -16.588 14.438 -3.818 1.00 76.38 81 LYS A C 1
ATOM 644 O O . LYS A 1 81 ? -17.738 14.603 -3.412 1.00 76.38 81 LYS A O 1
ATOM 649 N N . LYS A 1 82 ? -15.508 14.949 -3.212 1.00 72.56 82 LYS A N 1
ATOM 650 C CA . LYS A 1 82 ? -15.561 15.773 -1.986 1.00 72.56 82 LYS A CA 1
ATOM 651 C C . LYS A 1 82 ? -16.468 17.009 -2.143 1.00 72.56 82 LYS A C 1
ATOM 653 O O . LYS A 1 82 ? -17.055 17.441 -1.164 1.00 72.56 82 LYS A O 1
ATOM 658 N N . GLU A 1 83 ? -16.600 17.539 -3.360 1.00 74.56 83 GLU A N 1
ATOM 659 C CA . GLU A 1 83 ? -17.416 18.725 -3.677 1.00 74.56 83 GLU A CA 1
ATOM 660 C C . GLU A 1 83 ? -18.927 18.438 -3.714 1.00 74.56 83 GLU A C 1
ATOM 662 O O . GLU A 1 83 ? -19.721 19.287 -3.321 1.00 74.56 83 GLU A O 1
ATOM 667 N N . ASP A 1 84 ? -19.320 17.231 -4.137 1.00 79.38 84 ASP A N 1
ATOM 668 C CA . ASP A 1 84 ? -20.726 16.865 -4.378 1.00 79.38 84 ASP A CA 1
ATOM 669 C C . ASP A 1 84 ? -21.306 15.953 -3.282 1.00 79.38 84 ASP A C 1
ATOM 671 O O . ASP A 1 84 ? -22.514 15.718 -3.223 1.00 79.38 84 ASP A O 1
ATOM 675 N N . THR A 1 85 ? -20.451 15.391 -2.423 1.00 80.38 85 THR A N 1
ATOM 676 C CA . THR A 1 85 ? -20.838 14.360 -1.453 1.00 80.38 85 THR A CA 1
ATOM 677 C C . THR A 1 85 ? -20.866 14.932 -0.041 1.00 80.38 85 THR A C 1
ATOM 679 O O . THR A 1 85 ? -19.857 15.416 0.465 1.00 80.38 85 THR A O 1
ATOM 682 N N . SER A 1 86 ? -22.017 14.828 0.627 1.00 83.75 86 SER A N 1
ATOM 683 C CA . SER A 1 86 ? -22.161 15.228 2.032 1.00 83.75 86 SER A CA 1
ATOM 684 C C . SER A 1 86 ? -21.214 14.440 2.945 1.00 83.75 86 SER A C 1
ATOM 686 O O . SER A 1 86 ? -21.077 13.223 2.808 1.00 83.75 86 SER A O 1
ATOM 688 N N . GLU A 1 87 ? -20.644 15.107 3.954 1.00 82.81 87 GLU A N 1
ATOM 689 C CA . GLU A 1 87 ? -19.843 14.468 5.012 1.00 82.81 87 GLU A CA 1
ATOM 690 C C . GLU A 1 87 ? -20.552 13.274 5.666 1.00 82.81 87 GLU A C 1
ATOM 692 O O . GLU A 1 87 ? -19.906 12.315 6.090 1.00 82.81 87 GLU A O 1
ATOM 697 N N . MET A 1 88 ? -21.885 13.314 5.748 1.00 84.75 88 MET A N 1
ATOM 698 C CA . MET A 1 88 ? -22.675 12.248 6.358 1.00 84.75 88 MET A CA 1
ATOM 699 C C . MET A 1 88 ? -22.561 10.932 5.579 1.00 84.75 88 MET A C 1
ATOM 701 O O . MET A 1 88 ? -22.491 9.868 6.190 1.00 84.75 88 MET A O 1
ATOM 705 N N . VAL A 1 89 ? -22.457 11.005 4.249 1.00 84.19 89 VAL A N 1
ATOM 706 C CA . VAL A 1 89 ? -22.278 9.831 3.383 1.00 84.19 89 VAL A CA 1
ATOM 707 C C . VAL A 1 89 ? -20.900 9.215 3.610 1.00 84.19 89 VAL A C 1
ATOM 709 O O . VAL 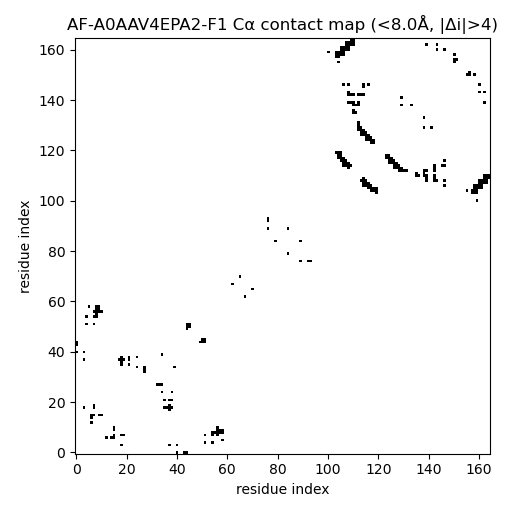A 1 89 ? -20.799 8.010 3.820 1.00 84.19 89 VAL A O 1
ATOM 712 N N . PHE A 1 90 ? -19.845 10.034 3.685 1.00 82.31 90 PHE A N 1
ATOM 713 C CA . PHE A 1 90 ? -18.499 9.545 4.005 1.00 82.31 90 PHE A CA 1
ATOM 714 C C . PHE A 1 90 ? -18.443 8.850 5.368 1.00 82.31 90 PHE A C 1
ATOM 716 O O . PHE A 1 90 ? -17.857 7.775 5.490 1.00 82.31 90 PHE A O 1
ATOM 723 N N . ARG A 1 91 ? -19.082 9.431 6.392 1.00 85.31 91 ARG A N 1
ATOM 724 C CA . ARG A 1 91 ? -19.151 8.828 7.732 1.00 85.31 91 ARG A CA 1
ATOM 725 C C . ARG A 1 91 ? -19.910 7.505 7.723 1.00 85.31 91 ARG A C 1
ATOM 727 O O . ARG A 1 91 ? -19.479 6.567 8.387 1.00 85.31 91 ARG A O 1
ATOM 734 N N . GLN A 1 92 ? -21.009 7.425 6.978 1.00 87.69 92 GLN A N 1
ATOM 735 C CA . GLN A 1 92 ? -21.809 6.211 6.860 1.00 87.69 92 GLN A CA 1
ATOM 736 C C . GLN A 1 92 ? -21.033 5.089 6.160 1.00 87.69 92 GLN A C 1
ATOM 738 O O . GLN A 1 92 ? -20.978 3.975 6.676 1.00 87.69 92 GLN A O 1
ATOM 743 N N . GLU A 1 93 ? -20.403 5.373 5.022 1.00 86.25 93 GLU A N 1
ATOM 744 C CA . GLU A 1 93 ? -19.589 4.395 4.289 1.00 86.25 93 GLU A CA 1
ATOM 745 C C . GLU A 1 93 ? -18.384 3.932 5.115 1.00 86.25 93 GLU A C 1
ATOM 747 O O . GLU A 1 93 ? -18.072 2.742 5.186 1.00 86.25 93 GLU A O 1
ATOM 752 N N . PHE A 1 94 ? -17.735 4.860 5.818 1.00 86.31 94 PHE A N 1
ATOM 753 C CA . PHE A 1 94 ? -16.643 4.525 6.720 1.00 86.31 94 PHE A CA 1
ATOM 754 C C . PHE A 1 94 ? -17.107 3.657 7.904 1.00 86.31 94 PHE A C 1
ATOM 756 O O . PHE A 1 94 ? -16.429 2.694 8.263 1.00 86.31 94 PHE A O 1
ATOM 763 N N . ALA A 1 95 ? -18.281 3.933 8.479 1.00 86.00 95 ALA A N 1
ATOM 764 C CA . ALA A 1 95 ? -18.859 3.110 9.540 1.00 86.00 95 ALA A CA 1
ATOM 765 C C . ALA A 1 95 ? -19.177 1.684 9.060 1.00 86.00 95 ALA A C 1
ATOM 767 O O . ALA A 1 95 ? -18.844 0.727 9.757 1.00 86.00 95 ALA A O 1
ATOM 768 N N . GLN A 1 96 ? -19.732 1.532 7.853 1.00 88.31 96 GLN A N 1
ATOM 769 C CA . GLN A 1 96 ? -19.976 0.216 7.250 1.00 88.31 96 GLN A CA 1
ATOM 770 C C . GLN A 1 96 ? -18.673 -0.572 7.049 1.00 88.31 96 GLN A C 1
ATOM 772 O O . GLN A 1 96 ? -18.619 -1.775 7.312 1.00 88.31 96 GLN A O 1
ATOM 777 N N . LEU A 1 97 ? -17.594 0.095 6.620 1.00 87.00 97 LEU A N 1
ATOM 778 C CA . LEU A 1 97 ? -16.277 -0.535 6.507 1.00 87.00 97 LEU A CA 1
ATOM 779 C C . LEU A 1 97 ? -15.748 -0.985 7.873 1.00 87.00 97 LEU A C 1
ATOM 781 O O . LEU A 1 97 ? -15.268 -2.113 7.991 1.00 87.00 97 LEU A O 1
ATOM 785 N N . ARG A 1 98 ? -15.869 -0.153 8.913 1.00 85.81 98 ARG A N 1
ATOM 786 C CA . ARG A 1 98 ? -15.474 -0.544 10.276 1.00 85.81 98 ARG A CA 1
ATOM 787 C C . ARG A 1 98 ? -16.277 -1.730 10.790 1.00 85.81 98 ARG A C 1
ATOM 789 O O . ARG A 1 98 ? -15.695 -2.643 11.360 1.00 85.81 98 ARG A O 1
ATOM 796 N N . GLU A 1 99 ? -17.583 -1.768 10.542 1.00 87.88 99 GLU A N 1
ATOM 797 C CA . GLU A 1 99 ? -18.427 -2.906 10.916 1.00 87.88 99 GLU A CA 1
ATOM 798 C C . GLU A 1 99 ? -17.991 -4.189 10.194 1.00 87.88 99 GLU A C 1
ATOM 800 O O . GLU A 1 99 ? -17.769 -5.224 10.829 1.00 87.88 99 GLU A O 1
ATOM 805 N N . LYS A 1 100 ? -17.747 -4.108 8.880 1.00 88.62 100 LYS A N 1
ATOM 806 C CA . LYS A 1 100 ? -17.251 -5.230 8.070 1.00 88.62 100 LYS A CA 1
ATOM 807 C C . LYS A 1 100 ? -15.924 -5.794 8.591 1.00 88.62 100 LYS A C 1
ATOM 809 O O . LYS A 1 100 ? -15.698 -7.003 8.514 1.00 88.62 100 LYS A O 1
ATOM 814 N N . TYR A 1 101 ? -15.051 -4.937 9.122 1.00 87.25 101 TYR A N 1
ATOM 815 C CA . TYR A 1 101 ? -13.752 -5.321 9.679 1.00 87.25 101 TYR A CA 1
ATOM 816 C C . TYR A 1 101 ? -13.690 -5.263 11.206 1.00 87.25 101 TYR A C 1
ATOM 818 O O . TYR A 1 101 ? -12.595 -5.297 11.757 1.00 87.25 101 TYR A O 1
ATOM 826 N N . ALA A 1 102 ? -14.825 -5.310 11.910 1.00 84.75 102 ALA A N 1
ATOM 827 C CA . ALA A 1 102 ? -14.866 -5.231 13.374 1.00 84.75 102 ALA A CA 1
ATOM 828 C C . ALA A 1 102 ? -14.061 -6.348 14.070 1.00 84.75 102 ALA A C 1
ATOM 830 O O . ALA A 1 102 ? -13.698 -6.257 15.243 1.00 84.75 102 ALA A O 1
ATOM 831 N N . ALA A 1 103 ? -13.765 -7.438 13.352 1.00 86.19 103 ALA A N 1
ATOM 832 C CA . ALA A 1 103 ? -12.922 -8.519 13.842 1.00 86.19 103 ALA A CA 1
ATOM 833 C C . ALA A 1 103 ? -11.404 -8.225 13.806 1.00 86.19 103 ALA A C 1
ATOM 835 O O . ALA A 1 103 ? -10.648 -8.960 14.447 1.00 86.19 103 ALA A O 1
ATOM 836 N N . TYR A 1 104 ? -10.972 -7.205 13.061 1.00 87.81 104 TYR A N 1
ATOM 837 C CA . TYR A 1 104 ? -9.581 -6.865 12.754 1.00 87.81 104 TYR A CA 1
ATOM 838 C C . TYR A 1 104 ? -9.066 -5.785 13.714 1.00 87.81 104 TYR A C 1
ATOM 840 O O . TYR A 1 104 ? -9.844 -5.082 14.349 1.00 87.81 104 TYR A O 1
ATOM 848 N N . ASN A 1 105 ? -7.743 -5.666 13.840 1.00 85.62 105 ASN A N 1
ATOM 849 C CA . ASN A 1 105 ? -7.135 -4.547 14.564 1.00 85.62 105 ASN A CA 1
ATOM 850 C C . ASN A 1 105 ? -7.060 -3.322 13.653 1.00 85.62 105 ASN A C 1
ATOM 852 O O . ASN A 1 105 ? -6.779 -3.466 12.464 1.00 85.62 105 ASN A O 1
ATOM 856 N N . GLU A 1 106 ? -7.261 -2.131 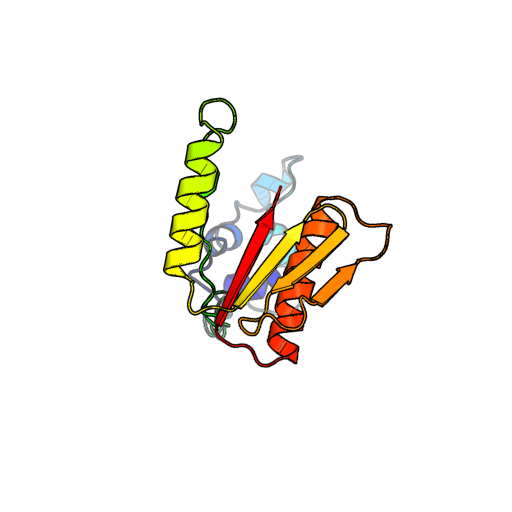14.200 1.00 86.56 106 GLU A N 1
ATOM 857 C CA . GLU A 1 106 ? -7.291 -0.904 13.409 1.00 86.56 106 GLU A CA 1
ATOM 858 C C . GLU A 1 106 ? -6.052 -0.050 13.688 1.00 86.56 106 GLU A C 1
ATOM 860 O O . GLU A 1 106 ? -5.607 0.108 14.827 1.00 86.56 106 GLU A O 1
ATOM 865 N N . ALA A 1 107 ? -5.485 0.514 12.628 1.00 85.75 107 ALA A N 1
ATOM 866 C CA . ALA A 1 107 ? -4.507 1.584 12.712 1.00 85.75 107 ALA A CA 1
ATOM 867 C C . ALA A 1 107 ? -4.989 2.770 11.884 1.00 85.75 107 ALA A C 1
ATOM 869 O O . ALA A 1 107 ? -5.463 2.597 10.759 1.00 85.75 107 ALA A O 1
ATOM 870 N N . PHE A 1 108 ? -4.815 3.964 12.433 1.00 85.06 10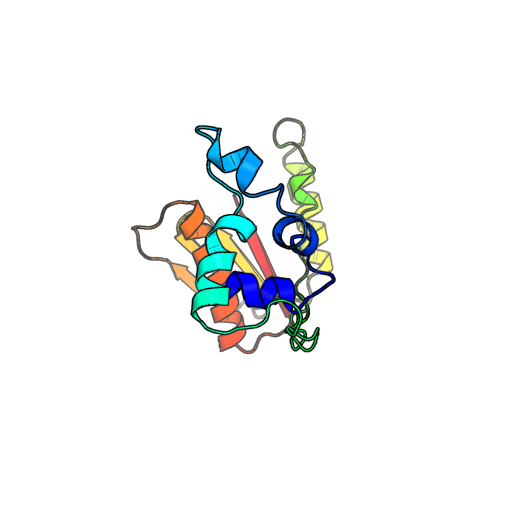8 PHE A N 1
ATOM 871 C CA . PHE A 1 108 ? -5.080 5.221 11.754 1.00 85.06 108 PHE A CA 1
ATOM 872 C C . PHE A 1 108 ? -3.769 5.954 11.553 1.00 85.06 108 PHE A C 1
ATOM 874 O O . PHE A 1 108 ? -2.993 6.134 12.492 1.00 85.06 108 PHE A O 1
ATOM 881 N N . THR A 1 109 ? -3.514 6.362 10.322 1.00 82.06 109 THR A N 1
ATOM 882 C CA . THR A 1 109 ? -2.378 7.208 9.978 1.00 82.06 109 THR A CA 1
ATOM 883 C C . THR A 1 109 ? -2.920 8.549 9.529 1.00 82.06 109 THR A C 1
ATOM 885 O O . THR A 1 109 ? -3.901 8.601 8.790 1.00 82.06 109 THR A O 1
ATOM 888 N N . ASP A 1 110 ? -2.285 9.615 9.985 1.00 75.19 110 ASP A N 1
ATOM 889 C CA . ASP A 1 110 ? -2.574 10.974 9.551 1.00 75.19 110 ASP A CA 1
ATOM 890 C C . ASP A 1 110 ? -1.270 11.578 9.011 1.00 75.19 110 ASP A C 1
ATOM 892 O O . ASP A 1 110 ? -0.195 11.411 9.607 1.00 75.19 110 ASP A O 1
ATOM 896 N N . GLY A 1 111 ? -1.369 12.278 7.879 1.00 61.44 111 GLY A N 1
ATOM 897 C CA . GLY A 1 111 ? -0.279 13.043 7.272 1.00 61.44 111 GLY A CA 1
ATOM 898 C C . GLY A 1 111 ? 0.322 14.108 8.203 1.00 61.44 111 GLY A C 1
ATOM 899 O O . GLY A 1 111 ? 1.409 14.614 7.932 1.00 61.44 111 GLY A O 1
ATOM 900 N N . SER A 1 112 ? -0.311 14.400 9.348 1.00 60.09 112 SER A N 1
ATOM 901 C CA . SER A 1 112 ? 0.184 15.275 10.429 1.00 60.09 112 SER A CA 1
ATOM 902 C C . SER A 1 112 ? 1.312 14.693 11.301 1.00 60.09 112 SER A C 1
ATOM 904 O O . SER A 1 112 ? 1.606 15.185 12.393 1.00 60.09 112 SER A O 1
ATOM 906 N N . LYS A 1 113 ? 1.996 13.662 10.809 1.00 65.81 113 LYS A N 1
ATOM 907 C CA . LYS A 1 113 ? 3.132 13.000 11.452 1.00 65.81 113 LYS A CA 1
ATOM 908 C C . LYS A 1 113 ? 2.805 12.143 12.688 1.00 65.81 113 LYS A C 1
ATOM 910 O O . LYS A 1 113 ? 3.640 12.005 13.589 1.00 65.81 113 LYS A O 1
ATOM 915 N N . SER A 1 114 ? 1.621 11.534 12.743 1.00 63.88 114 SER A N 1
ATOM 916 C CA . SER A 1 114 ? 1.271 10.580 13.805 1.00 63.88 114 SER A CA 1
ATOM 917 C C . SER A 1 114 ? 0.608 9.310 13.264 1.00 63.88 114 SER A C 1
ATOM 919 O O . SER A 1 114 ? -0.214 9.361 12.351 1.00 63.88 114 SER A O 1
ATOM 921 N N . ALA A 1 115 ? 0.931 8.167 13.870 1.00 68.44 115 ALA A N 1
ATOM 922 C CA . ALA A 1 115 ? 0.175 6.926 13.722 1.00 68.44 115 ALA A CA 1
ATOM 923 C C . ALA A 1 115 ? -0.469 6.547 15.060 1.00 68.44 115 ALA A C 1
ATOM 925 O O . ALA A 1 115 ? 0.191 6.572 16.104 1.00 68.44 115 ALA A O 1
ATOM 926 N N . PHE A 1 116 ? -1.748 6.185 15.009 1.00 73.31 116 PHE A N 1
ATOM 927 C CA . PHE A 1 116 ? -2.545 5.730 16.140 1.00 73.31 116 PHE A CA 1
ATOM 928 C C . PHE A 1 116 ? -2.904 4.260 15.953 1.00 73.31 116 PHE A C 1
ATOM 930 O O . PHE A 1 116 ? -3.472 3.866 14.933 1.00 73.31 116 PHE A O 1
ATOM 937 N N . PHE A 1 117 ? -2.591 3.445 16.952 1.00 75.94 117 PHE A N 1
ATOM 938 C CA . PHE A 1 117 ? -2.883 2.020 16.966 1.00 75.94 117 PHE A CA 1
ATOM 939 C C . PHE A 1 117 ? -3.999 1.756 17.962 1.00 75.94 117 PHE A C 1
ATOM 941 O O . PHE A 1 117 ? -3.866 2.082 19.143 1.00 75.94 117 PHE A O 1
ATOM 948 N N . TYR A 1 118 ? -5.072 1.133 17.486 1.00 70.56 118 TYR A N 1
ATOM 949 C CA . TYR A 1 118 ? -6.192 0.695 18.304 1.00 70.56 118 TYR A CA 1
ATOM 950 C C . TYR A 1 118 ? -6.199 -0.835 18.308 1.00 70.56 118 TYR A C 1
ATOM 952 O O . TYR A 1 118 ? -6.787 -1.467 17.420 1.00 70.56 118 TYR A O 1
ATOM 960 N N . PRO A 1 119 ? -5.496 -1.459 19.275 1.00 65.75 119 PRO A N 1
ATOM 961 C CA . PRO A 1 119 ? -5.698 -2.868 19.544 1.00 65.75 119 PRO A CA 1
ATOM 962 C C . PRO A 1 119 ? -7.168 -3.099 19.897 1.00 65.75 119 PRO A C 1
ATOM 964 O O . PRO A 1 119 ? -7.824 -2.244 20.489 1.00 65.75 119 PRO A O 1
ATOM 967 N N . LYS A 1 120 ? -7.675 -4.287 19.567 1.00 63.56 120 LYS A N 1
ATOM 968 C CA . LYS A 1 120 ? -9.022 -4.712 19.975 1.00 63.56 120 LYS A CA 1
ATOM 969 C C . LYS A 1 120 ? -9.240 -4.670 21.493 1.00 63.56 120 LYS A C 1
ATOM 971 O O . LYS A 1 120 ? -10.382 -4.581 21.930 1.00 63.56 120 LYS A O 1
ATOM 976 N N . ASP A 1 121 ? -8.150 -4.763 22.254 1.00 58.50 121 ASP A N 1
ATOM 977 C CA . ASP A 1 121 ? -8.142 -4.575 23.697 1.00 58.50 121 ASP A CA 1
ATOM 978 C C . ASP A 1 121 ? -7.942 -3.078 24.011 1.00 58.50 121 ASP A C 1
ATOM 980 O O . ASP A 1 121 ? -6.869 -2.530 23.728 1.00 58.50 121 ASP A O 1
ATOM 984 N N . PRO A 1 122 ? -8.967 -2.393 24.545 1.00 55.22 122 PRO A N 1
ATOM 985 C CA . PRO A 1 122 ? -9.046 -0.933 24.609 1.00 55.22 122 PRO A CA 1
ATOM 986 C C . PRO A 1 122 ? -8.104 -0.287 25.630 1.00 55.22 122 PRO A C 1
ATOM 988 O O . PRO A 1 122 ? -8.042 0.940 25.701 1.00 55.22 122 PRO A O 1
ATOM 991 N N . ASP A 1 123 ? -7.367 -1.072 26.416 1.00 55.06 123 ASP A N 1
ATOM 992 C CA . ASP A 1 123 ? -6.699 -0.544 27.604 1.00 55.06 123 ASP A CA 1
ATOM 993 C C . ASP A 1 123 ? -5.570 0.443 27.296 1.00 55.06 123 ASP A C 1
ATOM 995 O O . ASP A 1 123 ? -5.267 1.275 28.153 1.00 55.06 123 ASP A O 1
ATOM 999 N N . LYS A 1 124 ? -4.953 0.407 26.100 1.00 58.72 124 LYS A N 1
ATOM 1000 C CA . LYS A 1 124 ? -3.909 1.375 25.704 1.00 58.72 124 LYS A CA 1
ATOM 1001 C C . LYS A 1 124 ? -3.855 1.603 24.187 1.00 58.72 124 LYS A C 1
ATOM 1003 O O . LYS A 1 124 ? -3.187 0.826 23.499 1.00 58.72 124 LYS A O 1
ATOM 1008 N N . PRO A 1 125 ? -4.466 2.676 23.646 1.00 65.75 125 PRO A N 1
ATOM 1009 C CA . PRO A 1 125 ? -4.101 3.142 22.314 1.00 65.75 125 PRO A CA 1
ATOM 1010 C C . PRO A 1 125 ? -2.609 3.507 22.309 1.00 65.75 125 PRO A C 1
ATOM 1012 O O . PRO A 1 125 ? -2.140 4.262 23.163 1.00 65.75 125 PRO A O 1
ATOM 1015 N N . GLU A 1 126 ? -1.845 2.943 21.375 1.00 70.12 126 GLU A N 1
ATOM 1016 C CA . GLU A 1 126 ? -0.431 3.287 21.205 1.00 70.12 126 GLU A CA 1
ATOM 1017 C C . GLU A 1 126 ? -0.325 4.382 20.137 1.00 70.12 126 GLU A C 1
ATOM 1019 O O . GLU A 1 126 ? -0.841 4.233 19.031 1.00 70.12 126 GLU A O 1
ATOM 1024 N N . GLN A 1 127 ? 0.349 5.485 20.461 1.00 71.00 127 GLN A N 1
ATOM 1025 C CA . GLN A 1 127 ? 0.652 6.551 19.508 1.00 71.00 127 GLN A CA 1
ATOM 1026 C C . GLN A 1 127 ? 2.153 6.577 19.240 1.00 71.00 127 GLN A C 1
ATOM 1028 O O . GLN A 1 127 ? 2.972 6.399 20.143 1.00 71.00 127 GLN A O 1
ATOM 1033 N N . THR A 1 128 ? 2.539 6.819 17.995 1.00 69.19 128 THR A N 1
ATOM 1034 C CA . THR A 1 128 ? 3.934 7.088 17.645 1.00 69.19 128 THR A CA 1
ATOM 1035 C C . THR A 1 128 ? 4.001 8.272 16.687 1.00 69.19 128 THR A C 1
ATOM 1037 O O . THR A 1 128 ? 3.232 8.340 15.729 1.00 69.19 128 THR A O 1
ATOM 1040 N N . ARG A 1 129 ? 4.906 9.214 16.978 1.00 65.19 129 ARG A N 1
ATOM 1041 C CA . ARG A 1 129 ? 5.219 10.378 16.135 1.00 65.19 129 ARG A CA 1
ATOM 1042 C C . ARG A 1 129 ? 6.458 10.112 15.279 1.00 65.19 129 ARG A C 1
ATOM 1044 O O . ARG A 1 129 ? 7.344 9.378 15.718 1.00 65.19 129 ARG A O 1
ATOM 1051 N N . PHE A 1 130 ? 6.520 10.718 14.094 1.00 67.62 130 PHE A N 1
ATOM 1052 C CA . PHE A 1 130 ? 7.703 10.668 13.219 1.00 67.62 130 PHE A CA 1
ATOM 1053 C C . PHE A 1 130 ? 8.632 11.873 13.441 1.00 67.62 130 PHE A C 1
ATOM 1055 O O . PHE A 1 130 ? 8.307 12.793 14.193 1.00 67.62 130 PHE A O 1
ATOM 1062 N N . ASN A 1 131 ? 9.791 11.853 12.777 1.00 61.56 131 ASN A N 1
ATOM 1063 C CA . ASN A 1 131 ? 10.728 12.976 12.749 1.00 61.56 131 ASN A CA 1
ATOM 1064 C C . ASN A 1 131 ? 10.158 14.138 11.921 1.00 61.56 131 ASN A C 1
ATOM 1066 O O . ASN A 1 131 ? 9.425 13.927 10.957 1.00 61.56 131 ASN A O 1
ATOM 1070 N N . ASP A 1 132 ? 10.510 15.368 12.293 1.00 59.41 132 ASP A N 1
ATOM 1071 C CA . ASP A 1 132 ? 9.845 16.576 11.799 1.00 59.41 132 ASP A CA 1
ATOM 1072 C C . ASP A 1 132 ? 10.180 16.982 10.347 1.00 59.41 132 ASP A C 1
ATOM 1074 O O . ASP A 1 132 ? 9.535 17.885 9.813 1.00 59.41 132 ASP A O 1
ATOM 1078 N N . ASP A 1 133 ? 11.099 16.294 9.668 1.00 61.25 133 ASP A N 1
ATOM 1079 C CA . ASP A 1 133 ? 11.639 16.727 8.368 1.00 61.25 133 ASP A CA 1
ATOM 1080 C C . ASP A 1 133 ? 10.977 16.078 7.130 1.00 61.25 133 ASP A C 1
ATOM 1082 O O . ASP A 1 133 ? 11.489 16.183 6.013 1.00 61.25 133 ASP A O 1
ATOM 1086 N N . SER A 1 134 ? 9.838 15.397 7.283 1.00 61.28 134 SER A N 1
ATOM 1087 C CA . SER A 1 134 ? 9.131 14.747 6.170 1.00 61.28 134 SER A CA 1
ATOM 1088 C C . SER A 1 134 ? 8.080 15.655 5.509 1.00 61.28 134 SER A C 1
ATOM 1090 O O . SER A 1 134 ? 7.321 16.365 6.169 1.00 61.28 134 SER A O 1
ATOM 1092 N N . ASN A 1 135 ? 8.020 15.627 4.170 1.00 71.12 135 ASN A N 1
ATOM 1093 C CA . ASN A 1 135 ? 6.896 16.191 3.413 1.00 71.12 135 ASN A CA 1
ATOM 1094 C C . ASN A 1 135 ? 5.637 15.309 3.574 1.00 71.12 135 ASN A C 1
ATOM 1096 O O . ASN A 1 135 ? 5.747 14.158 3.993 1.00 71.12 135 ASN A O 1
ATOM 1100 N N . VAL A 1 136 ? 4.453 15.824 3.219 1.00 69.94 136 VAL A N 1
ATOM 1101 C CA . VAL A 1 136 ? 3.156 15.138 3.433 1.00 69.94 136 VAL A CA 1
ATOM 1102 C C . VAL A 1 136 ? 3.127 13.726 2.823 1.00 69.94 136 VAL A C 1
ATOM 1104 O O . VAL A 1 136 ? 2.756 12.772 3.500 1.00 69.94 136 VAL A O 1
ATOM 1107 N N . PHE A 1 137 ? 3.624 13.556 1.593 1.00 72.00 137 PHE A N 1
ATOM 1108 C CA . PHE A 1 137 ? 3.666 12.249 0.922 1.00 72.00 137 PHE A CA 1
ATOM 1109 C C . PHE A 1 137 ? 4.578 11.240 1.634 1.00 72.00 137 PHE A C 1
ATOM 1111 O O . PHE A 1 137 ? 4.241 10.063 1.768 1.00 72.00 137 PHE A O 1
ATOM 1118 N N . ASN A 1 138 ? 5.738 11.698 2.107 1.00 75.00 138 ASN A N 1
ATOM 1119 C CA . ASN A 1 138 ? 6.662 10.866 2.867 1.00 75.00 138 ASN A CA 1
ATOM 1120 C C . ASN A 1 138 ? 6.081 10.523 4.242 1.00 75.00 138 ASN A C 1
ATOM 1122 O O . ASN A 1 138 ? 6.215 9.382 4.671 1.00 75.00 138 ASN A O 1
ATOM 1126 N N . ALA A 1 139 ? 5.397 11.464 4.899 1.00 74.00 139 ALA A N 1
ATOM 1127 C CA . ALA A 1 139 ? 4.753 11.239 6.190 1.00 74.00 139 ALA A CA 1
ATOM 1128 C C . ALA A 1 139 ? 3.655 10.164 6.107 1.00 74.00 139 ALA A C 1
ATOM 1130 O O . ALA A 1 139 ? 3.575 9.297 6.977 1.00 74.00 139 ALA A O 1
ATOM 1131 N N . GLU A 1 140 ? 2.857 10.152 5.037 1.00 76.00 140 GLU A N 1
ATOM 1132 C CA . GLU A 1 140 ? 1.847 9.110 4.809 1.00 76.00 140 GLU A CA 1
ATOM 1133 C C . GLU A 1 140 ? 2.464 7.719 4.618 1.00 76.00 140 GLU A C 1
ATOM 1135 O O . GLU A 1 140 ? 2.045 6.745 5.252 1.00 76.00 140 GLU A O 1
ATOM 1140 N N . LEU A 1 141 ? 3.492 7.614 3.768 1.00 81.19 141 LEU A N 1
ATOM 1141 C CA . LEU A 1 141 ? 4.200 6.352 3.540 1.00 81.19 141 LEU A CA 1
ATOM 1142 C C . LEU A 1 141 ? 4.903 5.860 4.809 1.00 81.19 141 LEU A C 1
ATOM 1144 O O . LEU A 1 141 ? 4.884 4.661 5.105 1.00 81.19 141 LEU A O 1
ATOM 1148 N N . GLU A 1 142 ? 5.497 6.773 5.578 1.00 81.06 142 GLU A N 1
ATOM 1149 C CA . GLU A 1 142 ? 6.090 6.471 6.879 1.00 81.06 142 GLU A CA 1
ATOM 1150 C C . GLU A 1 142 ? 5.041 5.979 7.876 1.00 81.06 142 GLU A C 1
ATOM 1152 O O . GLU A 1 142 ? 5.286 4.983 8.563 1.00 81.06 142 GLU A O 1
ATOM 1157 N N . GLY A 1 143 ? 3.856 6.591 7.904 1.00 80.00 143 GLY A N 1
ATOM 1158 C CA . GLY A 1 143 ? 2.750 6.153 8.749 1.00 80.00 143 GLY A CA 1
ATOM 1159 C C . GLY A 1 143 ? 2.278 4.746 8.434 1.00 80.00 143 GLY A C 1
ATOM 1160 O O . GLY A 1 143 ? 2.186 3.911 9.341 1.00 80.00 143 GLY A O 1
ATOM 1161 N N . ILE A 1 144 ? 2.064 4.436 7.155 1.00 84.06 144 ILE A N 1
ATOM 1162 C CA . ILE A 1 144 ? 1.677 3.086 6.730 1.00 84.06 144 ILE A CA 1
ATOM 1163 C C . ILE A 1 144 ? 2.787 2.084 7.076 1.00 84.06 144 ILE A C 1
ATOM 1165 O O . ILE A 1 144 ? 2.522 1.035 7.667 1.00 84.06 144 ILE A O 1
ATOM 1169 N N . SER A 1 145 ? 4.046 2.410 6.770 1.00 84.00 145 SER A N 1
ATOM 1170 C CA . SER A 1 145 ? 5.208 1.563 7.076 1.00 84.00 145 SER A CA 1
ATOM 1171 C C . SER A 1 145 ? 5.321 1.262 8.571 1.00 84.00 145 SER A C 1
ATOM 1173 O O . SER A 1 145 ? 5.585 0.124 8.974 1.00 84.00 145 SER A O 1
ATOM 1175 N N . LEU A 1 146 ? 5.077 2.263 9.415 1.00 81.50 146 LEU A N 1
ATOM 1176 C CA . LEU A 1 146 ? 5.110 2.118 10.861 1.00 81.50 146 LEU A CA 1
ATOM 1177 C C . LEU A 1 146 ? 3.974 1.231 11.374 1.00 81.50 146 LEU A C 1
ATOM 1179 O O . LEU A 1 146 ? 4.225 0.370 12.219 1.00 81.50 146 LEU A O 1
ATOM 1183 N N . ALA A 1 147 ? 2.765 1.374 10.830 1.00 83.75 147 ALA A N 1
ATOM 1184 C CA . ALA A 1 147 ? 1.647 0.498 11.164 1.00 83.75 147 ALA A CA 1
ATOM 1185 C C . ALA A 1 147 ? 1.939 -0.965 10.822 1.00 83.75 147 ALA A C 1
ATOM 1187 O O . ALA A 1 147 ? 1.756 -1.855 11.656 1.00 83.75 147 ALA A O 1
ATOM 1188 N N . LEU A 1 148 ? 2.507 -1.223 9.644 1.00 85.19 148 LEU A N 1
ATOM 1189 C CA . LEU A 1 148 ? 2.922 -2.570 9.253 1.00 85.19 148 LEU A CA 1
ATOM 1190 C C . LEU A 1 148 ? 4.009 -3.129 10.185 1.00 85.19 148 LEU A C 1
ATOM 1192 O O . LEU A 1 148 ? 3.928 -4.283 10.614 1.00 85.19 148 LEU A O 1
ATOM 1196 N N . LYS A 1 149 ? 5.008 -2.315 10.558 1.00 85.19 149 LYS A N 1
ATOM 1197 C CA . LYS A 1 149 ? 6.049 -2.703 11.529 1.00 85.19 149 LYS A CA 1
ATOM 1198 C C . LYS A 1 149 ? 5.459 -2.997 12.908 1.00 85.19 149 LYS A C 1
ATOM 1200 O O . LYS A 1 149 ? 5.878 -3.965 13.546 1.00 85.19 149 LYS A O 1
ATOM 1205 N N . TYR A 1 150 ? 4.490 -2.200 13.355 1.00 84.00 150 TYR A N 1
ATOM 1206 C CA . TYR A 1 150 ? 3.783 -2.397 14.617 1.00 84.00 150 TYR A CA 1
ATOM 1207 C C . TYR A 1 150 ? 3.077 -3.755 14.647 1.00 84.00 150 TYR A C 1
ATOM 1209 O O . TYR A 1 150 ? 3.346 -4.571 15.534 1.00 84.00 150 TYR A O 1
ATOM 1217 N N . PHE A 1 151 ? 2.248 -4.041 13.639 1.00 85.19 151 PHE A N 1
ATOM 1218 C CA . PHE A 1 151 ? 1.516 -5.303 13.553 1.00 85.19 151 PHE A CA 1
ATOM 1219 C C . PHE A 1 151 ? 2.449 -6.505 13.410 1.00 85.19 151 PHE A C 1
ATOM 1221 O O . PHE A 1 151 ? 2.250 -7.515 14.087 1.00 85.19 151 PHE A O 1
ATOM 1228 N N . LYS A 1 152 ? 3.530 -6.374 12.631 1.00 86.00 152 LYS A N 1
ATOM 1229 C CA . LYS A 1 152 ? 4.570 -7.406 12.527 1.00 86.00 152 LYS A CA 1
ATOM 1230 C C . LYS A 1 152 ? 5.216 -7.697 13.884 1.00 86.00 152 LYS A C 1
ATOM 1232 O O . LYS A 1 152 ? 5.339 -8.860 14.263 1.00 86.00 152 LYS A O 1
ATOM 1237 N N . ARG A 1 153 ? 5.585 -6.659 14.643 1.00 85.12 153 ARG A N 1
ATOM 1238 C CA . ARG A 1 153 ? 6.200 -6.785 15.978 1.00 85.12 153 ARG A CA 1
ATOM 1239 C C . ARG A 1 153 ? 5.255 -7.429 16.993 1.00 85.12 153 ARG A C 1
ATOM 1241 O O . ARG A 1 153 ? 5.687 -8.268 17.773 1.00 85.12 153 ARG A O 1
ATOM 1248 N N . LYS A 1 154 ? 3.971 -7.064 16.969 1.00 83.62 154 LYS A N 1
ATOM 1249 C CA . LYS A 1 154 ? 2.930 -7.620 17.853 1.00 83.62 154 LYS A CA 1
ATOM 1250 C C . LYS A 1 154 ? 2.373 -8.966 17.365 1.00 83.62 154 LYS A C 1
ATOM 1252 O O . LYS A 1 154 ? 1.507 -9.528 18.024 1.00 83.62 154 LYS A O 1
ATOM 1257 N N . ARG A 1 155 ? 2.865 -9.491 16.232 1.00 85.56 155 ARG A N 1
ATOM 1258 C CA . ARG A 1 155 ? 2.393 -10.731 15.583 1.00 85.56 155 ARG A CA 1
ATOM 1259 C C . ARG A 1 155 ? 0.889 -10.718 15.280 1.00 85.56 155 ARG A C 1
ATOM 1261 O O . ARG A 1 155 ? 0.223 -11.749 15.333 1.00 85.56 155 ARG A O 1
ATOM 1268 N N . ILE A 1 156 ? 0.358 -9.545 14.946 1.00 83.25 156 ILE A N 1
ATOM 1269 C CA . ILE A 1 156 ? -1.041 -9.366 14.564 1.00 83.25 156 ILE A CA 1
ATOM 1270 C C . ILE A 1 156 ? -1.183 -9.714 13.081 1.00 83.25 156 ILE A C 1
ATOM 1272 O O . ILE A 1 156 ? -0.556 -9.097 12.224 1.00 83.25 156 ILE A O 1
ATOM 1276 N N . LEU A 1 157 ? -2.019 -10.710 12.781 1.00 83.31 157 LEU A N 1
ATOM 1277 C CA . LEU A 1 157 ? -2.204 -11.237 11.421 1.00 83.31 157 LEU A CA 1
ATOM 1278 C C . LEU A 1 157 ? -3.379 -10.600 10.670 1.00 83.31 157 LEU A C 1
ATOM 1280 O O . LEU A 1 157 ? -3.433 -10.664 9.448 1.00 83.31 157 LEU A O 1
ATOM 1284 N N . ARG A 1 158 ? -4.338 -10.018 11.399 1.00 86.81 158 ARG A N 1
ATOM 1285 C CA . ARG A 1 158 ? -5.553 -9.410 10.847 1.00 86.81 158 ARG A CA 1
ATOM 1286 C C . ARG A 1 158 ? -5.647 -7.969 11.312 1.00 86.81 158 ARG A C 1
ATOM 1288 O O . ARG A 1 158 ? -5.919 -7.708 12.489 1.00 86.81 158 ARG A O 1
ATOM 1295 N N . TYR A 1 159 ? -5.396 -7.055 10.387 1.00 87.06 159 TYR A N 1
ATOM 1296 C CA . TYR A 1 159 ? -5.419 -5.626 10.642 1.00 87.06 159 TYR A CA 1
ATOM 1297 C C . TYR A 1 159 ? -5.912 -4.839 9.427 1.00 87.06 159 TYR A C 1
ATOM 1299 O O . TYR A 1 159 ? -5.834 -5.313 8.295 1.00 87.06 159 TYR A O 1
ATOM 1307 N N . VAL A 1 160 ? -6.410 -3.636 9.689 1.00 87.94 160 VAL A N 1
ATOM 1308 C CA . VAL A 1 160 ? -6.802 -2.630 8.704 1.00 87.94 160 VAL A CA 1
ATOM 1309 C C . VAL A 1 160 ? -6.028 -1.356 9.017 1.00 87.94 160 VAL A C 1
ATOM 1311 O O . VAL A 1 160 ? -5.989 -0.914 10.164 1.00 87.94 160 VAL A O 1
ATOM 1314 N N . VAL A 1 161 ? -5.394 -0.778 7.998 1.00 86.69 161 VAL A N 1
ATOM 1315 C CA . VAL A 1 161 ? -4.716 0.519 8.095 1.00 86.69 161 VAL A CA 1
ATOM 1316 C C . VAL A 1 161 ? -5.543 1.524 7.307 1.00 86.69 161 VAL A C 1
ATOM 1318 O O . VAL A 1 161 ? -5.757 1.334 6.111 1.00 86.69 161 VAL A O 1
ATOM 1321 N N . THR A 1 162 ? -6.008 2.572 7.977 1.00 86.19 162 THR A N 1
ATOM 1322 C CA . THR A 1 162 ? -6.781 3.661 7.375 1.00 86.19 162 THR A CA 1
ATOM 1323 C C . THR A 1 162 ? -5.935 4.926 7.374 1.00 86.19 162 THR A C 1
ATOM 1325 O O . THR A 1 162 ? -5.483 5.362 8.430 1.00 86.19 162 THR A O 1
ATOM 1328 N N . ASN A 1 163 ? -5.745 5.522 6.199 1.00 82.88 163 ASN A N 1
ATOM 1329 C CA . ASN A 1 163 ? -5.118 6.834 6.064 1.00 82.88 163 ASN A CA 1
ATOM 1330 C C . ASN A 1 163 ? -6.210 7.915 6.029 1.00 82.88 163 ASN A C 1
ATOM 1332 O O . ASN A 1 163 ? -7.144 7.804 5.233 1.00 82.88 163 ASN A O 1
ATOM 1336 N N . ILE A 1 164 ? -6.129 8.902 6.920 1.00 73.62 164 ILE A N 1
ATOM 1337 C CA . ILE A 1 164 ? -7.101 9.993 7.058 1.00 73.62 164 ILE A CA 1
ATOM 1338 C C . ILE A 1 164 ? -6.465 11.266 6.482 1.00 73.62 164 ILE A C 1
ATOM 1340 O O . ILE A 1 164 ? -5.427 11.692 6.982 1.00 73.62 164 ILE A O 1
ATOM 1344 N N . HIS A 1 165 ? -7.086 11.859 5.448 1.00 64.75 165 HIS A N 1
ATOM 1345 C CA . HIS A 1 165 ? -6.602 13.068 4.763 1.00 64.75 165 HIS A CA 1
ATOM 1346 C C . HIS A 1 165 ? -7.710 14.070 4.392 1.00 64.75 165 HIS A C 1
ATOM 1348 O O . HIS A 1 165 ? -8.758 13.667 3.820 1.00 64.75 165 HIS A O 1
#

Foldseek 3Di:
DVVLLVLLLAPPRPCVCVLVVFPPPVVVVPDPDDGGPNSVCVVVCVVVVHDSVPSHNPPDCPDDPVVPDPDDDDCVLVPDDPVPDDPVVSVVVVVVVCVVQVVAWEWEAELVFKIWTCGNPRPDTDMDGDDPPDDSVRSQVVRVVVVVVVCVVVVGPGYDYHYDD

Organism: NCBI:txid1093978

Mean predicted aligned error: 15.75 Å

Sequence (165 aa):
MNYYLKIKSVSNNPCYNTISYAPSRELFARSNAVPPFGTRTLPDILNADIDPKGIDDQCEKIPAPREEHNISFYLSLISFKKEDTSEMVFRQEFAQLREKYAAYNEAFTDGSKSAFFYPKDPDKPEQTRFNDDSNVFNAELEGISLALKYFKRKRILRYVVTNIH

Nearest PDB structures (foldseek):
  6nak-assembly1_C  TM=5.544E-01  e=4.797E-01  Thermotoga maritima MSB8
  8tcm-assembly1_B  TM=4.355E-01  e=2.256E+00  HIV whole-genome vector AA1305#18
  9er2-assembly1_O  TM=4.358E-01  e=4.299E+00  Homo sapiens

Radius of gyration: 24.57 Å; Cα contacts (8 Å, |Δi|>4): 161; chains: 1; bounding box: 54×39×67 Å

Secondary structure (DSSP, 8-state):
-HHHHHHHT-TT-TTHHHHHSPPPHHHHHTSSSPPPHHHHHHHHHHHTT--TTS--S-------TTTT-------TTTTS-TTTS-HHHHHHHHHHHHHHTTTSEEEEEETTTEEEEE-SSTT--EEEE--TT--HHHHHHHHHHHHHHHHHHTT--SEEEEEE-

pLDDT: mean 75.76, std 10.15, range [48.75, 88.62]